Protein AF-A0A2M6Z517-F1 (afdb_monomer_lite)

pLDDT: mean 82.51, std 12.36, range [36.41, 94.81]

Radius of gyration: 28.22 Å; chains: 1; bounding box: 71×23×89 Å

Structure (mmCIF, N/CA/C/O backbone):
data_AF-A0A2M6Z517-F1
#
_entry.id   AF-A0A2M6Z517-F1
#
loop_
_atom_site.group_PDB
_atom_site.id
_atom_site.type_symbol
_atom_site.label_atom_id
_atom_site.label_alt_id
_atom_site.label_comp_id
_atom_site.label_asym_id
_atom_site.label_entity_id
_atom_site.label_seq_id
_atom_site.pdbx_PDB_ins_code
_atom_site.Cartn_x
_atom_site.Cartn_y
_atom_site.Cartn_z
_atom_site.occupancy
_atom_site.B_iso_or_equiv
_atom_site.auth_seq_id
_atom_site.auth_comp_id
_atom_site.auth_asym_id
_atom_site.auth_atom_id
_atom_site.pdbx_PDB_model_num
ATOM 1 N N . MET A 1 1 ? -17.746 15.997 19.839 1.00 36.41 1 MET A N 1
ATOM 2 C CA . MET A 1 1 ? -18.415 14.764 19.380 1.00 36.41 1 MET A CA 1
ATOM 3 C C . MET A 1 1 ? -17.336 13.865 18.811 1.00 36.41 1 MET A C 1
ATOM 5 O O . MET A 1 1 ? -16.618 14.305 17.928 1.00 36.41 1 MET A O 1
ATOM 9 N N . SER A 1 2 ? -17.124 12.704 19.429 1.00 43.91 2 SER A N 1
ATOM 10 C CA . SER A 1 2 ? -16.065 11.757 19.067 1.00 43.91 2 SER A CA 1
ATOM 11 C C . SER A 1 2 ? -16.366 11.157 17.691 1.00 43.91 2 SER A C 1
ATOM 13 O O . SER A 1 2 ? -17.413 10.528 17.545 1.00 43.91 2 SER A O 1
ATOM 15 N N . SER A 1 3 ? -15.493 11.357 16.696 1.00 57.09 3 SER A N 1
ATOM 16 C CA . SER A 1 3 ? -15.508 10.511 15.497 1.00 57.09 3 SER A CA 1
ATOM 17 C C . SER A 1 3 ? -15.263 9.071 15.953 1.00 57.09 3 SER A C 1
ATOM 19 O O . SER A 1 3 ? -14.356 8.800 16.749 1.00 57.09 3 SER A O 1
ATOM 21 N N . SER A 1 4 ? -16.157 8.165 15.563 1.00 84.75 4 SER A N 1
ATOM 22 C CA . SER A 1 4 ? -16.157 6.793 16.079 1.00 84.75 4 SER A CA 1
ATOM 23 C C . SER A 1 4 ? -14.976 5.992 15.515 1.00 84.75 4 SER A C 1
ATOM 25 O O . SER A 1 4 ? -14.512 6.275 14.413 1.00 84.75 4 SER A O 1
ATOM 27 N N . LEU A 1 5 ? -14.514 4.954 16.229 1.00 87.62 5 LEU A N 1
ATOM 28 C CA . LEU A 1 5 ? -13.460 4.040 15.749 1.00 87.62 5 LEU A CA 1
ATOM 29 C C . LEU A 1 5 ? -13.763 3.484 14.342 1.00 87.62 5 LEU A C 1
ATOM 31 O O . LEU A 1 5 ? -12.846 3.315 13.541 1.00 87.62 5 LEU A O 1
ATOM 35 N N . LYS A 1 6 ? -15.047 3.258 14.029 1.00 90.31 6 LYS A N 1
ATOM 36 C CA . LYS A 1 6 ? -15.515 2.833 12.701 1.00 90.31 6 LYS A CA 1
ATOM 37 C C . LYS A 1 6 ? -15.094 3.814 11.615 1.00 90.31 6 LYS A C 1
ATOM 39 O O . LYS A 1 6 ? -14.549 3.409 10.601 1.00 90.31 6 LYS A O 1
ATOM 44 N N . GLU A 1 7 ? -15.287 5.108 11.855 1.00 91.56 7 GLU A N 1
ATOM 45 C CA . GLU A 1 7 ? -14.962 6.155 10.887 1.00 91.56 7 GLU A CA 1
ATOM 46 C C . GLU A 1 7 ? -13.455 6.215 10.617 1.00 91.56 7 GLU A C 1
ATOM 48 O O . GLU A 1 7 ? -13.036 6.285 9.461 1.00 91.56 7 GLU A O 1
ATOM 53 N N . SER A 1 8 ? -12.628 6.112 11.661 1.00 91.94 8 SER A N 1
ATOM 54 C CA . SER A 1 8 ? -11.169 6.069 11.511 1.00 91.94 8 SER A CA 1
ATOM 55 C C . SER A 1 8 ? -10.712 4.823 10.738 1.00 91.94 8 SER A C 1
ATOM 57 O O . SER A 1 8 ? -9.862 4.933 9.853 1.00 91.94 8 SER A O 1
ATOM 59 N N . LEU A 1 9 ? -11.313 3.654 10.997 1.00 92.00 9 LEU A N 1
ATOM 60 C CA . LEU A 1 9 ? -11.037 2.419 10.252 1.00 92.00 9 LEU A CA 1
ATOM 61 C C . LEU A 1 9 ? -11.480 2.513 8.786 1.00 92.00 9 LEU A C 1
ATOM 63 O O . LEU A 1 9 ? -10.707 2.158 7.898 1.00 92.00 9 LEU A O 1
ATOM 67 N N . SER A 1 10 ? -12.663 3.060 8.502 1.00 92.94 10 SER A N 1
ATOM 68 C CA . SER A 1 10 ? -13.135 3.274 7.128 1.00 92.94 10 SER A CA 1
ATOM 69 C C . SER A 1 10 ? -12.252 4.264 6.365 1.00 92.94 10 SER A C 1
ATOM 71 O O . SER A 1 10 ? -11.941 4.044 5.195 1.00 92.94 10 SER A O 1
ATOM 73 N N . ARG A 1 11 ? -11.790 5.341 7.015 1.00 93.50 11 ARG A N 1
ATOM 74 C CA . ARG A 1 11 ? -10.846 6.297 6.409 1.00 93.50 11 ARG A CA 1
ATOM 75 C C . ARG A 1 11 ? -9.493 5.648 6.125 1.00 93.50 11 ARG A C 1
ATOM 77 O O . ARG A 1 11 ? -8.910 5.914 5.071 1.00 93.50 11 ARG A O 1
ATOM 84 N N . LEU A 1 12 ? -9.015 4.779 7.019 1.00 93.31 12 LEU A N 1
ATOM 85 C CA . LEU A 1 12 ? -7.813 3.977 6.796 1.00 93.31 12 LEU A CA 1
ATOM 86 C C . LEU A 1 12 ? -8.000 3.049 5.587 1.00 93.31 12 LEU A C 1
ATOM 88 O O . LEU A 1 12 ? -7.195 3.103 4.659 1.00 93.31 12 LEU A O 1
ATOM 92 N N . ALA A 1 13 ? -9.090 2.280 5.541 1.00 93.69 13 ALA A N 1
ATOM 93 C CA . ALA A 1 13 ? -9.413 1.401 4.417 1.00 93.69 13 ALA A CA 1
ATOM 94 C C . ALA A 1 13 ? -9.457 2.170 3.085 1.00 93.69 13 ALA A C 1
ATOM 96 O O . ALA A 1 13 ? -8.799 1.783 2.121 1.00 93.69 13 ALA A O 1
ATOM 97 N N . ALA A 1 14 ? -10.146 3.314 3.047 1.00 93.88 14 ALA A N 1
ATOM 98 C CA . ALA A 1 14 ? -10.229 4.168 1.864 1.00 93.88 14 ALA A CA 1
ATOM 99 C C . ALA A 1 14 ? -8.855 4.687 1.407 1.00 93.88 14 ALA A C 1
ATOM 101 O O . ALA A 1 14 ? -8.583 4.746 0.208 1.00 93.88 14 ALA A O 1
ATOM 102 N N . CYS A 1 15 ? -7.967 5.035 2.345 1.00 94.19 15 CYS A N 1
ATOM 103 C CA . CYS A 1 15 ? -6.603 5.454 2.028 1.00 94.19 15 CYS A CA 1
ATOM 104 C C . CYS A 1 15 ? -5.802 4.331 1.354 1.00 94.19 15 CYS A C 1
ATOM 106 O O . CYS A 1 15 ? -5.129 4.574 0.352 1.00 94.19 15 CYS A O 1
ATOM 108 N N . TYR A 1 16 ? -5.890 3.109 1.882 1.00 94.25 16 TYR A N 1
ATOM 109 C CA . TYR A 1 16 ? -5.214 1.944 1.311 1.00 94.25 16 TYR A CA 1
ATOM 110 C C . TYR A 1 16 ? -5.806 1.541 -0.045 1.00 94.25 16 TYR A C 1
ATOM 112 O O . TYR A 1 16 ? -5.044 1.293 -0.975 1.00 94.25 16 TYR A O 1
ATOM 120 N N . ASN A 1 17 ? -7.130 1.560 -0.203 1.00 93.31 17 ASN A N 1
ATOM 121 C CA . ASN A 1 17 ? -7.786 1.256 -1.479 1.00 93.31 17 ASN A CA 1
ATOM 122 C C . ASN A 1 17 ? -7.399 2.256 -2.576 1.00 93.31 17 ASN A C 1
ATOM 124 O O . ASN A 1 17 ? -6.999 1.856 -3.664 1.00 93.31 17 ASN A O 1
ATOM 128 N N . LEU A 1 18 ? -7.402 3.557 -2.270 1.00 92.88 18 LEU A N 1
ATOM 129 C CA . LEU A 1 18 ? -6.980 4.586 -3.225 1.00 92.88 18 LEU A CA 1
ATOM 130 C C . LEU A 1 18 ? -5.521 4.401 -3.668 1.00 92.88 18 LEU A C 1
ATOM 132 O O . LEU A 1 18 ? -5.166 4.657 -4.820 1.00 92.88 18 LEU A O 1
ATOM 136 N N . TYR A 1 19 ? -4.661 3.953 -2.757 1.00 92.06 19 TYR A N 1
ATOM 137 C CA . TYR A 1 19 ? -3.280 3.633 -3.085 1.00 92.06 19 TYR A CA 1
ATOM 138 C C . TYR A 1 19 ? -3.148 2.335 -3.894 1.00 92.06 19 TYR A C 1
ATOM 140 O O . TYR A 1 19 ? -2.351 2.281 -4.830 1.00 92.06 19 TYR A O 1
ATOM 148 N N . ALA A 1 20 ? -3.957 1.315 -3.597 1.00 91.31 20 ALA A N 1
ATOM 149 C CA . ALA A 1 20 ? -4.039 0.095 -4.394 1.00 91.31 20 ALA A CA 1
ATOM 150 C C . ALA A 1 20 ? -4.429 0.401 -5.850 1.00 91.31 20 ALA A C 1
ATOM 152 O O . ALA A 1 20 ? -3.744 -0.050 -6.768 1.00 91.31 20 ALA A O 1
ATOM 153 N N . ASP A 1 21 ? -5.444 1.239 -6.068 1.00 90.56 21 ASP A N 1
ATOM 154 C CA . ASP A 1 21 ? -5.880 1.654 -7.408 1.00 90.56 21 ASP A CA 1
ATOM 155 C C . ASP A 1 21 ? -4.768 2.390 -8.169 1.00 90.56 21 ASP A C 1
ATOM 157 O O . ASP A 1 21 ? -4.510 2.129 -9.349 1.00 90.56 21 ASP A O 1
ATOM 161 N N . ARG A 1 22 ? -4.051 3.281 -7.473 1.00 88.50 22 ARG A N 1
ATOM 162 C CA . ARG A 1 22 ? -2.883 3.986 -8.019 1.00 88.50 22 ARG A CA 1
ATOM 163 C C . ARG A 1 22 ? -1.763 3.016 -8.407 1.00 88.50 22 ARG A C 1
ATOM 165 O O . ARG A 1 22 ? -1.188 3.173 -9.481 1.00 88.50 22 ARG A O 1
ATOM 172 N N . LEU A 1 23 ? -1.478 2.006 -7.583 1.00 86.12 23 LEU A N 1
ATOM 173 C CA . LEU A 1 23 ? -0.482 0.976 -7.892 1.00 86.12 23 LEU A CA 1
ATOM 174 C C . LEU A 1 23 ? -0.876 0.132 -9.103 1.00 86.12 23 LEU A C 1
ATOM 176 O O . LEU A 1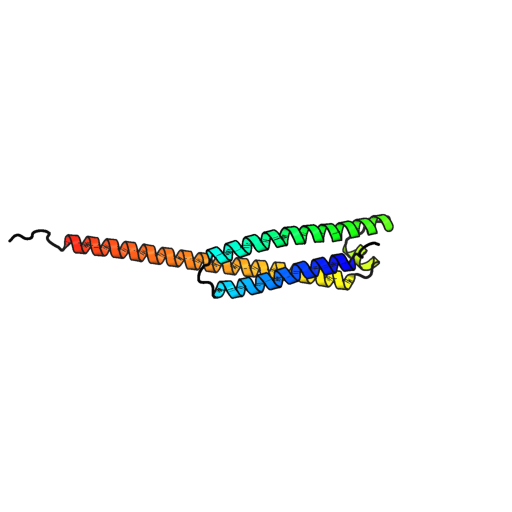 23 ? -0.028 -0.130 -9.950 1.00 86.12 23 LEU A O 1
ATOM 180 N N . VAL A 1 24 ? -2.143 -0.269 -9.217 1.00 87.81 24 VAL A N 1
ATOM 181 C CA . VAL A 1 24 ? -2.639 -1.015 -10.384 1.00 87.81 24 VAL A CA 1
ATOM 182 C C . VAL A 1 24 ? -2.467 -0.186 -11.658 1.00 87.81 24 VAL A C 1
ATOM 184 O O . VAL A 1 24 ? -1.882 -0.665 -12.628 1.00 87.81 24 VAL A O 1
ATOM 187 N N . SER A 1 25 ? -2.892 1.080 -11.629 1.00 85.38 25 SER A N 1
ATOM 188 C CA . SER A 1 25 ? -2.722 2.010 -12.753 1.00 85.38 25 SER A CA 1
ATOM 189 C C . SER A 1 25 ? -1.250 2.204 -13.128 1.00 85.38 25 SER A C 1
ATOM 191 O O . SER A 1 25 ? -0.888 2.216 -14.309 1.00 85.38 25 SER A O 1
ATOM 193 N N . TRP A 1 26 ? -0.377 2.296 -12.122 1.00 84.50 26 TRP A N 1
ATOM 194 C CA . TRP A 1 26 ? 1.062 2.396 -12.326 1.00 84.50 26 TRP A CA 1
ATOM 195 C C . TRP A 1 26 ? 1.628 1.139 -13.000 1.00 84.50 26 TRP A C 1
ATOM 197 O O . TRP A 1 26 ? 2.294 1.271 -14.025 1.00 84.50 26 TRP A O 1
ATOM 207 N N . ILE A 1 27 ? 1.309 -0.064 -12.504 1.00 82.75 27 ILE A N 1
ATOM 208 C CA . ILE A 1 27 ? 1.765 -1.340 -13.089 1.00 82.75 27 ILE A CA 1
ATOM 209 C C . ILE A 1 27 ? 1.369 -1.422 -14.571 1.00 82.75 27 ILE A C 1
ATOM 211 O O . ILE A 1 27 ? 2.210 -1.732 -15.411 1.00 82.75 27 ILE A O 1
ATOM 215 N N . SER A 1 28 ? 0.127 -1.074 -14.916 1.00 82.12 28 SER A N 1
ATOM 216 C CA . SER A 1 28 ? -0.327 -1.069 -16.314 1.00 82.12 28 SER A CA 1
ATOM 217 C C . SER A 1 28 ? 0.374 -0.006 -17.169 1.00 82.12 28 SER A C 1
ATOM 219 O O . SER A 1 28 ? 0.702 -0.243 -18.330 1.00 82.12 28 SER A O 1
ATOM 221 N N . SER A 1 29 ? 0.638 1.175 -16.605 1.00 78.69 29 SER A N 1
ATOM 222 C CA . SER A 1 29 ? 1.306 2.268 -17.325 1.00 78.69 29 SER A CA 1
ATOM 223 C C . SER A 1 29 ? 2.752 1.917 -17.666 1.00 78.69 29 SER A C 1
ATOM 225 O O . SER A 1 29 ? 3.219 2.189 -18.772 1.00 78.69 29 SER A O 1
ATOM 227 N N . VAL A 1 30 ? 3.444 1.268 -16.733 1.00 76.50 30 VAL A N 1
ATOM 228 C CA . VAL A 1 30 ? 4.838 0.834 -16.834 1.00 76.50 30 VAL A CA 1
ATOM 229 C C . VAL A 1 30 ? 5.081 -0.106 -18.019 1.00 76.50 30 VAL A C 1
ATOM 231 O O . VAL A 1 30 ? 6.088 0.035 -18.711 1.00 76.50 30 VAL A O 1
ATOM 234 N N . GLU A 1 31 ? 4.149 -1.015 -18.311 1.00 69.81 31 GLU A N 1
ATOM 235 C CA . GLU A 1 31 ? 4.245 -1.924 -19.464 1.00 69.81 31 GLU A CA 1
ATOM 236 C C . GLU A 1 31 ? 4.253 -1.184 -20.812 1.00 69.81 31 GLU A C 1
ATOM 238 O O . GLU A 1 31 ? 4.824 -1.667 -21.791 1.00 69.81 31 GLU A O 1
ATOM 243 N N . SER A 1 32 ? 3.654 0.009 -20.854 1.00 71.50 32 SER A N 1
ATOM 244 C CA . SER A 1 32 ? 3.506 0.843 -22.055 1.00 71.50 32 SER A CA 1
ATOM 245 C C . SER A 1 32 ? 4.441 2.062 -22.094 1.00 71.50 32 SER A C 1
ATOM 247 O O . SER A 1 32 ? 4.470 2.804 -23.082 1.00 71.50 32 SER A O 1
ATOM 249 N N . ALA A 1 33 ? 5.206 2.294 -21.024 1.00 69.62 33 ALA A N 1
ATOM 250 C CA . ALA A 1 33 ? 5.961 3.521 -20.832 1.00 69.62 33 ALA A CA 1
ATOM 251 C C . ALA A 1 33 ? 7.205 3.596 -21.731 1.00 69.62 33 ALA A C 1
ATOM 253 O O . ALA A 1 33 ? 8.051 2.704 -21.748 1.00 69.62 33 ALA A O 1
ATOM 254 N N . LYS A 1 34 ? 7.350 4.725 -22.438 1.00 66.94 34 LYS A N 1
ATOM 255 C CA . LYS A 1 34 ? 8.567 5.069 -23.197 1.00 66.94 34 LYS A CA 1
ATOM 256 C C . LYS A 1 34 ? 9.659 5.705 -22.330 1.00 66.94 34 LYS A C 1
ATOM 258 O O . LYS A 1 34 ? 10.821 5.670 -22.718 1.00 66.94 34 LYS A O 1
ATOM 263 N N . ASP A 1 35 ? 9.281 6.291 -21.194 1.00 73.88 35 ASP A N 1
ATOM 264 C CA . ASP A 1 35 ? 10.169 7.007 -20.273 1.00 73.88 35 ASP A CA 1
ATOM 265 C C . ASP A 1 35 ? 10.034 6.413 -18.867 1.00 73.88 35 ASP A C 1
ATOM 267 O O . ASP A 1 35 ? 9.119 6.732 -18.107 1.00 73.88 35 ASP A O 1
ATOM 271 N N . ILE A 1 36 ? 10.919 5.465 -18.573 1.00 70.88 36 ILE A N 1
ATOM 272 C CA . ILE A 1 36 ? 10.886 4.658 -17.352 1.00 70.88 36 ILE A CA 1
ATOM 273 C C . ILE A 1 36 ? 11.309 5.488 -16.137 1.00 70.88 36 ILE A C 1
ATOM 275 O O . ILE A 1 36 ? 10.738 5.313 -15.063 1.00 70.88 36 ILE A O 1
ATOM 279 N N . ASP A 1 37 ? 12.246 6.424 -16.300 1.00 72.88 37 ASP A N 1
ATOM 280 C CA . ASP A 1 37 ? 12.746 7.249 -15.195 1.00 72.88 37 ASP A CA 1
ATOM 281 C C . ASP A 1 37 ? 11.638 8.155 -14.655 1.00 72.88 37 ASP A C 1
ATOM 283 O O . ASP A 1 37 ? 11.417 8.217 -13.445 1.00 72.88 37 ASP A O 1
ATOM 287 N N . LYS A 1 38 ? 10.850 8.761 -15.552 1.00 74.31 38 LYS A N 1
ATOM 288 C CA . LYS A 1 38 ? 9.678 9.556 -15.168 1.00 74.31 38 LYS A CA 1
ATOM 289 C C . LYS A 1 38 ? 8.659 8.739 -14.368 1.00 74.31 38 LYS A C 1
ATOM 291 O O . LYS A 1 38 ? 8.107 9.223 -13.383 1.00 74.31 38 LYS A O 1
ATOM 296 N N . VAL A 1 39 ? 8.431 7.491 -14.769 1.00 72.69 39 VAL A N 1
ATOM 297 C CA . VAL A 1 39 ? 7.479 6.584 -14.114 1.00 72.69 39 VAL A CA 1
ATOM 298 C C . VAL A 1 39 ? 7.976 6.120 -12.739 1.00 72.69 39 VAL A C 1
ATOM 300 O O . VAL A 1 39 ? 7.169 5.960 -11.821 1.00 72.69 39 VAL A O 1
ATOM 303 N N . ILE A 1 40 ? 9.291 5.949 -12.566 1.00 74.44 40 ILE A N 1
ATOM 304 C CA . ILE A 1 40 ? 9.913 5.640 -11.270 1.00 74.44 40 ILE A CA 1
ATOM 305 C C . ILE A 1 40 ? 9.811 6.840 -10.319 1.00 74.44 40 ILE A C 1
ATOM 307 O O . ILE A 1 40 ? 9.423 6.664 -9.164 1.00 74.44 40 ILE A O 1
ATOM 311 N N . SER A 1 41 ? 10.113 8.054 -10.789 1.00 78.38 41 SER A N 1
ATOM 312 C CA . SER A 1 41 ? 10.010 9.269 -9.970 1.00 78.38 41 SER A CA 1
ATOM 313 C C . SER A 1 41 ? 8.583 9.507 -9.475 1.00 78.38 41 SER A C 1
ATOM 315 O O . SER A 1 41 ? 8.384 9.712 -8.279 1.00 78.38 41 SER A O 1
ATOM 317 N N . SER A 1 42 ? 7.580 9.379 -10.353 1.00 77.25 42 SER A N 1
ATOM 318 C CA . SER A 1 42 ? 6.172 9.522 -9.959 1.00 77.25 42 SER A CA 1
ATOM 319 C C . SER A 1 42 ? 5.720 8.469 -8.942 1.00 77.25 42 SER A C 1
ATOM 321 O O . SER A 1 42 ? 4.893 8.776 -8.087 1.00 77.25 42 SER A O 1
ATOM 323 N N . LEU A 1 43 ? 6.265 7.246 -8.987 1.00 78.50 43 LEU A N 1
ATOM 324 C CA . LEU A 1 43 ? 5.972 6.232 -7.967 1.00 78.50 43 LEU A CA 1
ATOM 325 C C . LEU A 1 43 ? 6.548 6.618 -6.606 1.00 78.50 43 LEU A C 1
ATOM 327 O O . LEU A 1 43 ? 5.863 6.481 -5.599 1.00 78.50 43 LEU A O 1
ATOM 331 N N . SER A 1 44 ? 7.789 7.109 -6.574 1.00 80.19 44 SER A N 1
ATOM 332 C CA . SER A 1 44 ? 8.459 7.490 -5.327 1.00 80.19 44 SER A CA 1
ATOM 333 C C . SER A 1 44 ? 7.726 8.625 -4.605 1.00 80.19 44 SER A C 1
ATOM 335 O O . SER A 1 44 ? 7.594 8.601 -3.381 1.00 80.19 44 SER A O 1
ATOM 337 N N . GLU A 1 45 ? 7.236 9.618 -5.349 1.00 81.88 45 GLU A N 1
ATOM 338 C CA . GLU A 1 45 ? 6.435 10.718 -4.797 1.00 81.88 45 GLU A CA 1
ATOM 339 C C . GLU A 1 45 ? 5.111 10.201 -4.219 1.00 81.88 45 GLU A C 1
ATOM 341 O O . GLU A 1 45 ? 4.751 10.513 -3.083 1.00 81.88 45 GLU A O 1
ATOM 346 N N . LEU A 1 46 ? 4.432 9.337 -4.976 1.00 81.38 46 LEU A N 1
ATOM 347 C CA . LEU A 1 46 ? 3.157 8.730 -4.605 1.00 81.38 46 LEU A CA 1
ATOM 348 C C . LEU A 1 46 ? 3.282 7.793 -3.390 1.00 81.38 46 LEU A C 1
ATOM 350 O O . LEU A 1 46 ? 2.385 7.753 -2.548 1.00 81.38 46 LEU A O 1
ATOM 354 N N . GLU A 1 47 ? 4.402 7.078 -3.264 1.00 85.31 47 GLU A N 1
ATOM 355 C CA . GLU A 1 47 ? 4.739 6.281 -2.083 1.00 85.31 47 GLU A CA 1
ATOM 356 C C . GLU A 1 47 ? 4.943 7.143 -0.843 1.00 85.31 47 GLU A C 1
ATOM 358 O O . GLU A 1 47 ? 4.446 6.794 0.228 1.00 85.31 47 GLU A O 1
ATOM 363 N N . THR A 1 48 ? 5.643 8.266 -0.982 1.00 85.56 48 THR A N 1
ATOM 364 C CA . THR A 1 48 ? 5.931 9.158 0.147 1.00 85.56 48 THR A CA 1
ATOM 365 C C . THR A 1 48 ? 4.637 9.783 0.676 1.00 85.56 48 THR A C 1
ATOM 367 O O . THR A 1 48 ? 4.350 9.676 1.867 1.00 85.56 48 THR A O 1
ATOM 370 N N . GLU A 1 49 ? 3.797 10.326 -0.218 1.00 87.12 49 GLU A N 1
ATOM 371 C CA . GLU A 1 49 ? 2.483 10.891 0.135 1.00 87.12 49 GLU A CA 1
ATOM 372 C C . GLU A 1 49 ? 1.595 9.857 0.848 1.00 87.12 49 GLU A C 1
ATOM 374 O O . GLU A 1 49 ? 0.945 10.148 1.858 1.00 87.12 49 GLU A O 1
ATOM 379 N N . PHE A 1 50 ? 1.572 8.625 0.332 1.00 90.50 50 PHE A N 1
ATOM 380 C CA . PHE A 1 50 ? 0.784 7.551 0.917 1.00 90.50 50 PHE A CA 1
ATOM 381 C C . PHE A 1 50 ? 1.284 7.139 2.303 1.00 90.50 50 PHE A C 1
ATOM 383 O O . PHE A 1 50 ? 0.462 6.969 3.203 1.00 90.50 50 PHE A O 1
ATOM 390 N N . ILE A 1 51 ? 2.598 6.978 2.488 1.00 90.31 51 ILE A N 1
ATOM 391 C CA . ILE A 1 51 ? 3.185 6.555 3.767 1.00 90.31 51 ILE A CA 1
ATOM 392 C C . ILE A 1 51 ? 2.828 7.547 4.872 1.00 90.31 51 ILE A C 1
ATOM 394 O O . ILE A 1 51 ? 2.375 7.127 5.939 1.00 90.31 51 ILE A O 1
ATOM 398 N N . ASP A 1 52 ? 2.967 8.845 4.606 1.00 90.19 52 ASP A N 1
ATOM 399 C CA . ASP A 1 52 ? 2.654 9.883 5.587 1.00 90.19 52 ASP A CA 1
ATOM 400 C C . ASP A 1 52 ? 1.169 9.858 5.963 1.00 90.19 52 ASP A C 1
ATOM 402 O O . ASP A 1 52 ? 0.808 9.858 7.144 1.00 90.19 52 ASP A O 1
ATOM 406 N N . LYS A 1 53 ? 0.287 9.743 4.966 1.00 90.94 53 LYS A N 1
ATOM 407 C CA . LYS A 1 53 ? -1.161 9.683 5.192 1.00 90.94 53 LYS A CA 1
ATOM 408 C C . LYS A 1 53 ? -1.593 8.409 5.923 1.00 90.94 53 LYS A C 1
ATOM 410 O O . LYS A 1 53 ? -2.407 8.480 6.843 1.00 90.94 53 LYS A O 1
ATOM 415 N N . ALA A 1 54 ? -1.042 7.257 5.547 1.00 90.81 54 ALA A N 1
ATOM 416 C CA . ALA A 1 54 ? -1.314 5.977 6.192 1.00 90.81 54 ALA A CA 1
ATOM 417 C C . ALA A 1 54 ? -0.831 5.972 7.648 1.00 90.81 54 ALA A C 1
ATOM 419 O O . ALA A 1 54 ? -1.527 5.448 8.518 1.00 90.81 54 ALA A O 1
ATOM 420 N N . LYS A 1 55 ? 0.320 6.597 7.926 1.00 92.75 55 LYS A N 1
ATOM 421 C CA . LYS A 1 55 ? 0.845 6.763 9.282 1.00 92.75 55 LYS A CA 1
ATOM 422 C C . LYS A 1 55 ? -0.083 7.620 10.140 1.00 92.75 55 LYS A C 1
ATOM 424 O O . LYS A 1 55 ? -0.481 7.166 11.208 1.00 92.75 55 LYS A O 1
ATOM 429 N N . MET A 1 56 ? -0.488 8.797 9.655 1.00 93.94 56 MET A N 1
ATOM 430 C CA . MET A 1 56 ? -1.419 9.666 10.389 1.00 93.94 56 MET A CA 1
ATOM 431 C C . MET A 1 56 ? -2.743 8.959 10.711 1.00 93.94 56 MET A C 1
ATOM 433 O O . MET A 1 56 ? -3.234 9.041 11.832 1.00 93.94 56 MET A O 1
ATOM 437 N N . LEU A 1 57 ? -3.318 8.233 9.747 1.00 92.50 57 LEU A N 1
ATOM 438 C CA . LEU A 1 57 ? -4.569 7.496 9.963 1.00 92.50 57 LEU A CA 1
ATOM 439 C C . LEU A 1 57 ? -4.386 6.296 10.907 1.00 92.50 57 LEU A C 1
ATOM 441 O O . LEU A 1 57 ? -5.283 5.989 11.689 1.00 92.50 57 LEU A O 1
ATOM 445 N N . GLY A 1 58 ? -3.227 5.634 10.875 1.00 91.44 58 GLY A N 1
ATOM 446 C CA . GLY A 1 58 ? -2.88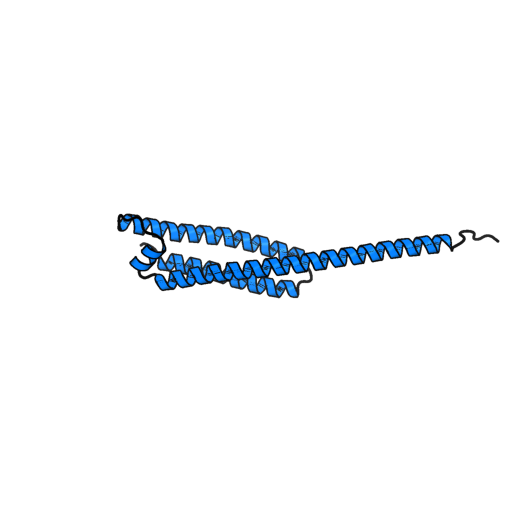3 4.586 11.838 1.00 91.44 58 GLY A CA 1
ATOM 447 C C . GLY A 1 58 ? -2.765 5.124 13.267 1.00 91.44 58 GLY A C 1
ATOM 448 O O . GLY A 1 58 ? -3.283 4.512 14.200 1.00 91.44 58 GLY A O 1
ATOM 449 N N . GLU A 1 59 ? -2.150 6.296 13.434 1.00 93.50 59 GLU A N 1
ATOM 450 C CA . GLU A 1 59 ? -2.080 7.006 14.717 1.00 93.50 59 GLU A CA 1
ATOM 451 C C . GLU A 1 59 ? -3.474 7.438 15.207 1.00 93.50 59 GLU A C 1
ATOM 453 O O . GLU A 1 59 ? -3.752 7.353 16.402 1.00 93.50 59 GLU A O 1
ATOM 458 N N . GLU A 1 60 ? -4.382 7.822 14.301 1.00 92.62 60 GLU A N 1
ATOM 459 C CA . GLU A 1 60 ? -5.783 8.132 14.626 1.00 92.62 60 GLU A CA 1
ATOM 460 C C . GLU A 1 60 ? -6.523 6.904 15.190 1.00 92.62 60 GLU A C 1
ATOM 462 O O . GLU A 1 60 ? -7.156 6.985 16.246 1.00 92.62 60 GLU A O 1
ATOM 467 N N . VAL A 1 61 ? -6.403 5.745 14.532 1.00 91.94 61 VAL A N 1
ATOM 468 C CA . VAL A 1 61 ? -6.991 4.476 15.004 1.00 91.94 61 VAL A CA 1
ATOM 469 C C . VAL A 1 61 ? -6.406 4.070 16.360 1.00 91.94 61 VAL A C 1
ATOM 471 O O . VAL A 1 61 ? -7.135 3.644 17.259 1.00 91.94 61 VAL A O 1
ATOM 474 N N . GLU A 1 62 ? -5.098 4.243 16.543 1.00 91.81 62 GLU A N 1
ATOM 475 C CA . GLU A 1 62 ? -4.421 3.935 17.801 1.00 91.81 62 GLU A CA 1
ATOM 476 C C . GLU A 1 62 ? -4.858 4.871 18.938 1.00 91.81 62 GLU A C 1
ATOM 478 O O . GLU A 1 62 ? -5.108 4.414 20.057 1.00 91.81 62 GLU A O 1
ATOM 483 N N . ALA A 1 63 ? -5.042 6.164 18.663 1.00 91.62 63 ALA A N 1
ATOM 484 C CA . ALA A 1 63 ? -5.589 7.108 19.632 1.00 91.62 63 ALA A CA 1
ATOM 485 C C . ALA A 1 63 ? -6.994 6.685 20.091 1.00 91.62 63 ALA A C 1
ATOM 487 O O . ALA A 1 63 ? -7.280 6.689 21.291 1.00 91.62 63 ALA A O 1
ATOM 488 N N . LYS A 1 64 ? -7.842 6.224 19.161 1.00 90.19 64 LYS A N 1
ATOM 489 C CA . LYS A 1 64 ? -9.181 5.704 19.474 1.00 90.19 64 LYS A CA 1
ATOM 490 C C . LYS A 1 64 ? -9.132 4.431 20.315 1.00 90.19 64 LYS A C 1
ATOM 492 O O . LYS A 1 64 ? -9.889 4.305 21.276 1.00 90.19 64 LYS A O 1
ATOM 497 N N . ARG A 1 65 ? -8.194 3.521 20.037 1.00 89.69 65 ARG A N 1
ATOM 498 C CA . ARG A 1 65 ? -7.945 2.351 20.894 1.00 89.69 65 ARG A CA 1
ATOM 499 C C . ARG A 1 65 ? -7.568 2.768 22.316 1.00 89.69 65 ARG A C 1
ATOM 501 O O . ARG A 1 65 ? -8.066 2.185 23.276 1.00 89.69 65 ARG A O 1
ATOM 508 N N . ILE A 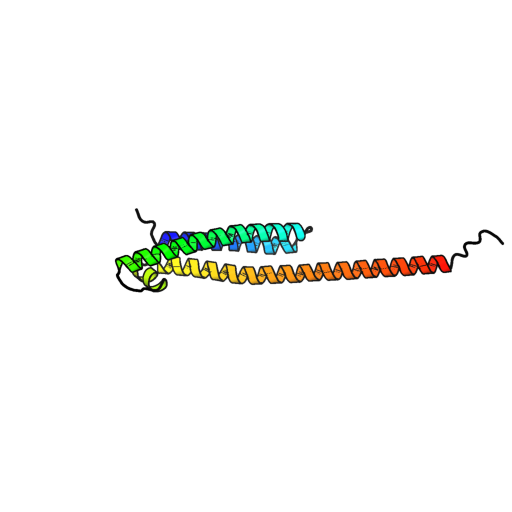1 66 ? -6.702 3.771 22.466 1.00 90.19 66 ILE A N 1
ATOM 509 C CA . ILE A 1 66 ? -6.277 4.282 23.777 1.00 90.19 66 ILE A CA 1
ATOM 510 C C . ILE A 1 66 ? -7.448 4.936 24.526 1.00 90.19 66 ILE A C 1
ATOM 512 O O . ILE A 1 66 ? -7.550 4.760 25.740 1.00 90.19 66 ILE A O 1
ATOM 516 N N . GLU A 1 67 ? -8.337 5.658 23.839 1.00 89.25 67 GLU A N 1
ATOM 517 C CA . GLU A 1 67 ? -9.570 6.201 24.433 1.00 89.25 67 GLU A CA 1
ATOM 518 C C . GLU A 1 67 ? -10.452 5.081 25.003 1.00 89.25 67 GLU A C 1
ATOM 520 O O . GLU A 1 67 ? -10.842 5.144 26.168 1.00 89.25 67 GLU A O 1
ATOM 525 N N . ILE A 1 68 ? -10.696 4.016 24.231 1.00 86.62 68 ILE A N 1
ATOM 526 C CA . ILE A 1 68 ? -11.495 2.862 24.681 1.00 86.62 68 ILE A CA 1
ATOM 527 C C . ILE A 1 68 ? -10.806 2.160 25.857 1.00 86.62 68 ILE A C 1
ATOM 529 O O . ILE A 1 68 ? -11.438 1.904 26.878 1.00 86.62 68 ILE A O 1
ATOM 533 N N . ARG A 1 69 ? -9.487 1.944 25.772 1.00 87.88 69 ARG A N 1
ATOM 534 C CA . ARG A 1 69 ? -8.674 1.370 26.856 1.00 87.88 69 ARG A CA 1
ATOM 535 C C . ARG A 1 69 ? -8.835 2.142 28.171 1.00 87.88 69 ARG A C 1
ATOM 537 O O . ARG A 1 69 ? -8.912 1.534 29.234 1.00 87.88 69 ARG A O 1
ATOM 544 N N . LYS A 1 70 ? -8.841 3.478 28.106 1.00 88.25 70 LYS A N 1
ATOM 545 C CA . LYS A 1 70 ? -9.035 4.343 29.279 1.00 88.25 70 LYS A CA 1
ATOM 546 C C . LYS A 1 70 ? -10.460 4.245 29.818 1.00 88.25 70 LYS A C 1
ATOM 548 O O . LYS A 1 70 ? -10.619 4.152 31.026 1.00 88.25 70 LYS A O 1
ATOM 553 N N . ASN A 1 71 ? -11.461 4.229 28.940 1.00 86.00 71 ASN A N 1
ATOM 554 C CA . ASN A 1 71 ? -12.869 4.146 29.333 1.00 86.00 71 ASN A CA 1
ATOM 555 C C . ASN A 1 71 ? -13.233 2.793 29.962 1.00 86.00 71 ASN A C 1
ATOM 557 O O . ASN A 1 71 ? -14.068 2.739 30.857 1.00 86.00 71 ASN A O 1
ATOM 561 N N . GLU A 1 72 ? -12.614 1.707 29.500 1.00 83.44 72 GLU A N 1
ATOM 562 C CA . GLU A 1 72 ? -12.858 0.353 30.007 1.00 83.44 72 GLU A CA 1
ATOM 563 C C . GLU A 1 72 ? -11.932 -0.040 31.174 1.00 83.44 72 GLU A C 1
ATOM 565 O O . GLU A 1 72 ? -12.083 -1.133 31.720 1.00 83.44 72 GLU A O 1
ATOM 570 N N . GLU A 1 73 ? -10.956 0.809 31.531 1.00 84.06 73 GLU A N 1
ATOM 571 C CA . GLU A 1 73 ? -9.907 0.566 32.543 1.00 84.06 73 GLU A CA 1
ATOM 572 C C . GLU A 1 73 ? -9.160 -0.774 32.381 1.00 84.06 73 GLU A C 1
ATOM 574 O O . GLU A 1 73 ? -8.597 -1.338 33.321 1.00 84.06 73 GLU A O 1
ATOM 579 N N . LYS A 1 74 ? -9.118 -1.302 31.157 1.00 83.75 74 LYS A N 1
ATOM 580 C CA . LYS A 1 74 ? -8.532 -2.605 30.832 1.00 83.75 74 LYS A CA 1
ATOM 581 C C . LYS A 1 74 ? -7.485 -2.452 29.755 1.00 83.75 74 LYS A C 1
ATOM 583 O O . LYS A 1 74 ? -7.617 -1.642 28.845 1.00 83.75 74 LYS A O 1
ATOM 588 N N . ASN A 1 75 ? -6.427 -3.254 29.829 1.00 81.81 75 ASN A N 1
ATOM 589 C CA . ASN A 1 75 ? -5.477 -3.342 28.730 1.00 81.81 75 ASN A CA 1
ATOM 590 C C . ASN A 1 75 ? -6.064 -4.224 27.622 1.00 81.81 75 ASN A C 1
ATOM 592 O O . ASN A 1 75 ? -6.065 -5.445 27.748 1.00 81.81 75 ASN A O 1
ATOM 596 N N . ILE A 1 76 ? -6.563 -3.594 26.562 1.00 85.69 76 ILE A N 1
ATOM 597 C CA . ILE A 1 76 ? -7.221 -4.264 25.438 1.00 85.69 76 ILE A CA 1
ATOM 598 C C . ILE A 1 76 ? -6.379 -4.165 24.164 1.00 85.69 76 ILE A C 1
ATOM 600 O O . ILE A 1 76 ? -5.699 -3.158 23.908 1.00 85.69 76 ILE A O 1
ATOM 604 N N . LYS A 1 77 ? -6.399 -5.220 23.345 1.00 89.81 77 LYS A N 1
ATOM 605 C CA . LYS A 1 77 ? -5.825 -5.169 21.994 1.00 89.81 77 LYS A CA 1
ATOM 606 C C . LYS A 1 77 ? -6.771 -4.405 21.066 1.00 89.81 77 LYS A C 1
ATOM 608 O O . LYS A 1 77 ? -7.931 -4.178 21.395 1.00 89.81 77 LYS A O 1
ATOM 613 N N . LEU A 1 78 ? -6.277 -4.011 19.889 1.00 86.00 78 LEU A N 1
ATOM 614 C CA . LEU A 1 78 ? -7.100 -3.309 18.896 1.00 86.00 78 LEU A CA 1
ATOM 615 C C . LEU A 1 78 ? -8.330 -4.134 18.498 1.00 86.00 78 LEU A C 1
ATOM 617 O O . LEU A 1 78 ? -9.422 -3.592 18.429 1.00 86.00 78 LEU A O 1
ATOM 621 N N . TYR A 1 79 ? -8.158 -5.441 18.302 1.00 88.06 79 TYR A N 1
ATOM 622 C CA . TYR A 1 79 ? -9.258 -6.336 17.945 1.00 88.06 79 TYR A CA 1
ATOM 623 C C . TYR A 1 79 ? -10.343 -6.408 19.032 1.00 88.06 79 TYR A C 1
ATOM 625 O O . TYR A 1 79 ? -11.528 -6.361 18.726 1.00 88.06 79 TYR A O 1
ATOM 633 N N . ASP A 1 80 ? -9.949 -6.426 20.306 1.00 88.81 80 ASP A N 1
ATOM 634 C CA . ASP A 1 80 ? -10.902 -6.428 21.421 1.00 88.81 80 ASP A CA 1
ATOM 635 C C . ASP A 1 80 ? -11.687 -5.105 21.476 1.00 88.81 80 ASP A C 1
ATOM 637 O O . ASP A 1 80 ? -12.903 -5.108 21.656 1.00 88.81 80 ASP A O 1
ATOM 641 N N . ALA A 1 81 ? -11.002 -3.978 21.245 1.00 86.88 81 ALA A N 1
ATOM 642 C CA . ALA A 1 81 ? -11.625 -2.656 21.154 1.00 86.88 81 ALA A CA 1
ATOM 643 C C . ALA A 1 81 ? -12.589 -2.545 19.962 1.00 86.88 81 ALA A C 1
ATOM 645 O O . ALA A 1 81 ? -13.595 -1.849 20.030 1.00 86.88 81 ALA A O 1
ATOM 646 N N . VAL A 1 82 ? -12.284 -3.234 18.861 1.00 89.81 82 VAL A N 1
ATOM 647 C CA . VAL A 1 82 ? -13.140 -3.320 17.674 1.00 89.81 82 VAL A CA 1
ATOM 648 C C . VAL A 1 82 ? -14.419 -4.097 17.975 1.00 89.81 82 VAL A C 1
ATOM 650 O O . VAL A 1 82 ? -15.499 -3.632 17.607 1.00 89.81 82 VAL A O 1
ATOM 653 N N . ILE A 1 83 ? -14.312 -5.236 18.668 1.00 89.69 83 ILE A N 1
ATOM 654 C CA . ILE A 1 83 ? -15.473 -6.030 19.093 1.00 89.69 83 ILE A CA 1
ATOM 655 C C . ILE A 1 83 ? -16.356 -5.206 20.036 1.00 89.69 83 ILE A C 1
ATOM 657 O O . ILE A 1 83 ? -17.571 -5.157 19.847 1.00 89.69 83 ILE A O 1
ATOM 661 N N . SER A 1 84 ? -15.767 -4.510 21.019 1.00 86.56 84 SER A N 1
ATOM 662 C CA . SER A 1 84 ? -16.548 -3.783 22.032 1.00 86.56 84 SER A CA 1
ATOM 663 C C . SER A 1 84 ? -17.398 -2.647 21.453 1.00 86.56 84 SER A C 1
ATOM 665 O O . SER A 1 84 ? -18.459 -2.336 21.994 1.00 86.56 84 SER A O 1
ATOM 667 N N . VAL A 1 85 ? -16.991 -2.081 20.313 1.00 87.69 85 VAL A N 1
ATOM 668 C CA . VAL A 1 85 ? -17.733 -1.023 19.604 1.00 87.69 85 VAL A CA 1
ATOM 669 C C . VAL A 1 85 ? -18.446 -1.510 18.334 1.00 87.69 85 VAL A C 1
ATOM 671 O O . VAL A 1 85 ? -18.987 -0.695 17.580 1.00 87.69 85 VAL A O 1
ATOM 674 N N . GLY A 1 86 ? -18.443 -2.821 18.071 1.00 89.50 86 GLY A N 1
ATOM 675 C CA . GLY A 1 86 ? -19.092 -3.431 16.909 1.00 89.50 86 GLY A CA 1
ATOM 676 C C . GLY A 1 86 ? -18.539 -2.952 15.562 1.00 89.50 86 GLY A C 1
ATOM 677 O O . GLY A 1 86 ? -19.312 -2.751 14.625 1.00 89.50 86 GLY A O 1
ATOM 678 N N . ALA A 1 87 ? -17.228 -2.712 15.469 1.00 91.25 87 ALA A N 1
ATOM 679 C CA . ALA A 1 87 ? -16.535 -2.222 14.268 1.00 91.25 87 ALA A CA 1
ATOM 680 C C . ALA A 1 87 ? -15.842 -3.336 13.452 1.00 91.25 87 ALA A C 1
ATOM 682 O O . ALA A 1 87 ? -14.866 -3.090 12.739 1.00 91.25 87 ALA A O 1
ATOM 683 N N . GLU A 1 88 ? -16.273 -4.589 13.624 1.00 92.94 88 GLU A N 1
ATOM 684 C CA . GLU A 1 88 ? -15.611 -5.771 13.054 1.00 92.94 88 GLU A CA 1
ATOM 685 C C . GLU A 1 88 ? -15.554 -5.729 11.526 1.00 92.94 88 GLU A C 1
ATOM 687 O O . GLU A 1 88 ? -14.534 -6.081 10.931 1.00 92.94 88 GLU A O 1
ATOM 692 N N . GLN A 1 89 ? -16.626 -5.258 10.886 1.00 92.94 89 GLN A N 1
ATOM 693 C CA . GLN A 1 89 ? -16.679 -5.117 9.436 1.00 92.94 89 GLN A CA 1
ATOM 694 C C . GLN A 1 89 ? -15.621 -4.121 8.947 1.00 92.94 89 GLN A C 1
ATOM 696 O O . GLN A 1 89 ? -14.821 -4.452 8.075 1.00 92.94 89 GLN A O 1
ATOM 701 N N . GLU A 1 90 ? -15.57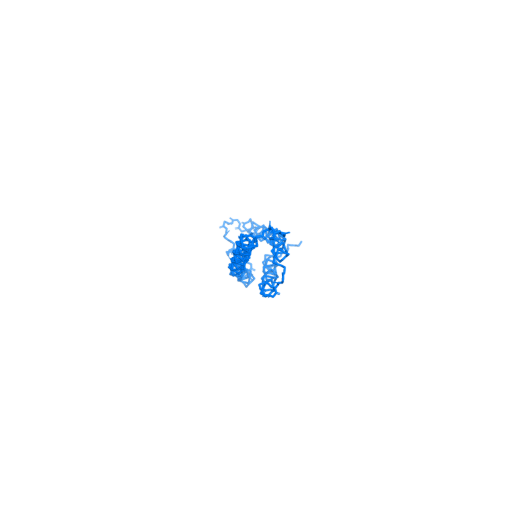0 -2.934 9.546 1.00 93.50 90 GLU A N 1
ATOM 702 C CA . GLU A 1 90 ? -14.649 -1.864 9.167 1.00 93.50 90 GLU A CA 1
ATOM 703 C C . GLU A 1 90 ? -13.187 -2.268 9.420 1.00 93.50 90 GLU A C 1
ATOM 705 O O . GLU A 1 90 ? -12.292 -1.940 8.638 1.00 93.50 90 GLU A O 1
ATOM 710 N N . PHE A 1 91 ? -12.932 -3.036 10.483 1.00 93.06 91 PHE A N 1
ATOM 711 C CA . PHE A 1 91 ? -11.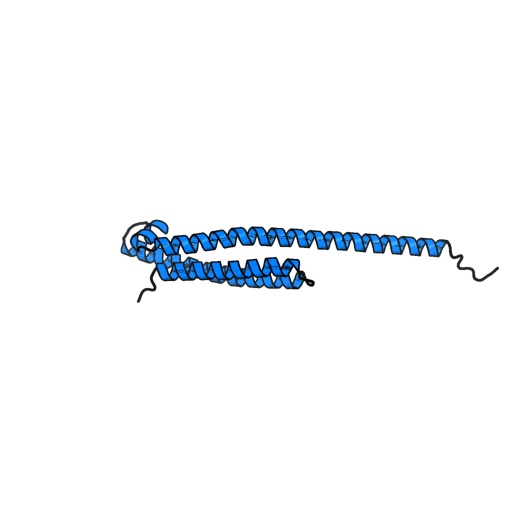615 -3.607 10.759 1.00 93.06 91 PHE A CA 1
ATOM 712 C C . PHE A 1 91 ? -11.193 -4.637 9.705 1.00 93.06 91 PHE A C 1
ATOM 714 O O . PHE A 1 91 ? -10.042 -4.624 9.255 1.00 93.06 91 PHE A O 1
ATOM 721 N N . ASN A 1 92 ? -12.110 -5.515 9.294 1.00 93.88 92 ASN A N 1
ATOM 722 C CA . ASN A 1 92 ? -11.849 -6.504 8.252 1.00 93.88 92 ASN A CA 1
ATOM 723 C C . ASN A 1 92 ? -11.609 -5.835 6.892 1.00 93.88 92 ASN A C 1
ATOM 725 O O . ASN A 1 92 ? -10.678 -6.215 6.183 1.00 93.88 92 ASN A O 1
ATOM 729 N N . GLU A 1 93 ? -12.383 -4.801 6.556 1.00 93.81 93 GLU A N 1
ATOM 730 C CA . GLU A 1 93 ? -12.191 -3.997 5.345 1.00 93.81 93 GLU A CA 1
ATOM 731 C C . GLU A 1 93 ? -10.820 -3.306 5.341 1.00 93.81 93 GLU A C 1
ATOM 733 O O . GLU A 1 93 ? -10.068 -3.430 4.372 1.00 93.81 93 GLU A O 1
ATOM 738 N N . ALA A 1 94 ? -10.443 -2.646 6.442 1.00 91.94 94 ALA A N 1
ATOM 739 C CA . ALA A 1 94 ? -9.135 -2.005 6.570 1.00 91.94 94 ALA A CA 1
ATOM 740 C C . ALA A 1 94 ? -7.986 -3.022 6.481 1.00 91.94 94 ALA A C 1
ATOM 742 O O . ALA A 1 94 ? -7.008 -2.796 5.768 1.00 91.94 94 ALA A O 1
ATOM 743 N N . SER A 1 95 ? -8.117 -4.171 7.148 1.00 92.69 95 SER A N 1
ATOM 744 C CA . SER A 1 95 ? -7.116 -5.244 7.116 1.00 92.69 95 SER A CA 1
ATOM 745 C C . SER A 1 95 ? -6.952 -5.831 5.712 1.00 92.69 95 SER A C 1
ATOM 747 O O . SER A 1 95 ? -5.827 -6.028 5.247 1.00 92.69 95 SER A O 1
ATOM 749 N N . SER A 1 96 ? -8.064 -6.042 5.004 1.00 94.81 96 SER A N 1
ATOM 750 C CA . SER A 1 96 ? -8.068 -6.492 3.612 1.00 94.81 96 SER A CA 1
ATOM 751 C C . SER A 1 96 ? -7.374 -5.484 2.692 1.00 94.81 96 SER A C 1
ATOM 753 O O . SER A 1 96 ? -6.512 -5.870 1.901 1.00 94.81 96 SER A O 1
ATOM 755 N N . ALA A 1 97 ? -7.679 -4.190 2.832 1.00 92.12 97 ALA A N 1
ATOM 756 C CA . ALA A 1 97 ? -7.055 -3.128 2.043 1.00 92.12 97 ALA A CA 1
ATOM 757 C C . ALA A 1 97 ? -5.529 -3.071 2.261 1.00 92.12 97 ALA A C 1
ATOM 759 O O . ALA A 1 97 ? -4.752 -2.966 1.308 1.00 92.12 97 ALA A O 1
ATOM 760 N N . VAL A 1 98 ? -5.076 -3.227 3.511 1.00 91.88 98 VAL A N 1
ATOM 761 C CA . VAL A 1 98 ? -3.645 -3.315 3.853 1.00 91.88 98 VAL A CA 1
ATOM 762 C C . VAL A 1 98 ? -2.982 -4.513 3.174 1.00 91.88 98 VAL A C 1
ATOM 764 O O . VAL A 1 98 ? -1.905 -4.378 2.588 1.00 91.88 98 VAL A O 1
ATOM 767 N N . HIS A 1 99 ? -3.616 -5.687 3.226 1.00 92.44 99 HIS A N 1
ATOM 768 C CA . HIS A 1 99 ? -3.086 -6.900 2.599 1.00 92.44 99 HIS A CA 1
ATOM 769 C C . HIS A 1 99 ? -3.012 -6.777 1.075 1.00 92.44 99 HIS A C 1
ATOM 771 O O . HIS A 1 99 ? -2.006 -7.162 0.474 1.00 92.44 99 HIS A O 1
ATOM 777 N N . GLN A 1 100 ? -4.030 -6.184 0.450 1.00 92.56 100 GLN A N 1
ATOM 778 C CA . GLN A 1 100 ? -4.049 -5.935 -0.988 1.00 92.56 100 GLN A CA 1
ATOM 779 C C . GLN A 1 100 ? -2.903 -5.011 -1.413 1.00 92.56 100 GLN A C 1
ATOM 781 O O . GLN A 1 100 ? -2.174 -5.327 -2.353 1.00 92.56 100 GLN A O 1
ATOM 786 N N . VAL A 1 101 ? -2.686 -3.909 -0.691 1.00 91.69 101 VAL A N 1
ATOM 787 C CA . VAL A 1 101 ? -1.560 -3.002 -0.952 1.00 91.69 101 VAL A CA 1
ATOM 788 C C . VAL A 1 101 ? -0.219 -3.714 -0.794 1.00 91.69 101 VAL A C 1
ATOM 790 O O . VAL A 1 101 ? 0.661 -3.537 -1.636 1.00 91.69 101 VAL A O 1
ATOM 793 N N . ALA A 1 102 ? -0.045 -4.538 0.242 1.00 90.06 102 ALA A N 1
ATOM 794 C CA . ALA A 1 102 ? 1.192 -5.292 0.437 1.00 90.06 102 ALA A CA 1
ATOM 795 C C . ALA A 1 102 ? 1.480 -6.227 -0.752 1.00 90.06 102 ALA A C 1
ATOM 797 O O . ALA A 1 102 ? 2.598 -6.238 -1.273 1.00 90.06 102 ALA A O 1
ATOM 798 N N . ALA A 1 103 ? 0.465 -6.951 -1.233 1.00 90.25 103 ALA A N 1
ATOM 799 C CA . ALA A 1 103 ? 0.588 -7.817 -2.403 1.00 90.25 103 ALA A CA 1
ATOM 800 C C . ALA A 1 103 ? 0.913 -7.025 -3.684 1.00 90.25 103 ALA A C 1
ATOM 802 O O . ALA A 1 103 ? 1.823 -7.393 -4.432 1.00 90.25 103 ALA A O 1
ATOM 803 N N . LEU A 1 104 ? 0.220 -5.905 -3.912 1.00 89.31 104 LEU A N 1
ATOM 804 C CA . LEU A 1 104 ? 0.444 -5.044 -5.076 1.00 89.31 104 LEU A CA 1
ATOM 805 C C . LEU A 1 104 ? 1.834 -4.405 -5.069 1.00 89.31 104 LEU A C 1
ATOM 807 O O . LEU A 1 104 ? 2.473 -4.361 -6.116 1.00 89.31 104 LEU A O 1
ATOM 811 N N . ARG A 1 105 ? 2.350 -3.976 -3.909 1.00 85.88 105 ARG A N 1
ATOM 812 C CA . ARG A 1 105 ? 3.719 -3.439 -3.798 1.00 85.88 105 ARG A CA 1
ATOM 813 C C . ARG A 1 105 ? 4.766 -4.477 -4.177 1.00 85.88 105 ARG A C 1
ATOM 815 O O . ARG A 1 105 ? 5.690 -4.161 -4.920 1.00 85.88 105 ARG A O 1
ATOM 822 N N . VAL A 1 106 ? 4.608 -5.723 -3.728 1.00 88.00 106 VAL A N 1
ATOM 823 C CA . VAL A 1 106 ? 5.511 -6.815 -4.130 1.00 88.00 106 VAL A CA 1
ATOM 824 C C . VAL A 1 106 ? 5.467 -7.027 -5.645 1.00 88.00 106 VAL A C 1
ATOM 826 O O . VAL A 1 106 ? 6.514 -7.197 -6.270 1.00 88.00 106 VAL A O 1
ATOM 829 N N . SER A 1 107 ? 4.277 -6.984 -6.250 1.00 87.31 107 SER A N 1
ATOM 830 C CA . SER A 1 107 ? 4.132 -7.084 -7.706 1.00 87.31 107 SER A CA 1
ATOM 831 C C . SER A 1 107 ? 4.802 -5.915 -8.433 1.00 87.31 107 SER A C 1
ATOM 833 O O . SER A 1 107 ? 5.557 -6.133 -9.378 1.00 87.31 107 SER A O 1
ATOM 835 N N . ALA A 1 108 ? 4.583 -4.685 -7.964 1.00 83.06 108 ALA A N 1
ATOM 836 C CA . ALA A 1 108 ? 5.167 -3.480 -8.542 1.00 83.06 108 ALA A CA 1
ATOM 837 C C . ALA A 1 108 ? 6.704 -3.514 -8.508 1.00 83.06 108 ALA A C 1
ATOM 839 O O . ALA A 1 108 ? 7.345 -3.273 -9.530 1.00 83.06 108 ALA A O 1
ATOM 840 N N . LEU A 1 109 ? 7.299 -3.901 -7.374 1.00 83.06 109 LEU A N 1
ATOM 841 C CA . LEU A 1 109 ? 8.754 -4.036 -7.231 1.00 83.06 109 LEU A CA 1
ATOM 842 C C . LEU A 1 109 ? 9.342 -5.053 -8.218 1.00 83.06 109 LEU A C 1
ATOM 844 O O . LEU A 1 109 ? 10.364 -4.781 -8.848 1.00 83.06 109 LEU A O 1
ATOM 848 N N . ARG A 1 110 ? 8.673 -6.195 -8.413 1.00 86.69 110 ARG A N 1
ATOM 849 C CA . ARG A 1 110 ? 9.103 -7.208 -9.390 1.00 86.69 110 ARG A CA 1
ATOM 850 C C . ARG A 1 110 ? 9.070 -6.679 -10.823 1.00 86.69 110 ARG A C 1
ATOM 852 O O . ARG A 1 110 ? 9.985 -6.965 -11.594 1.00 86.69 110 ARG A O 1
ATOM 859 N N . GLU A 1 111 ? 8.052 -5.905 -11.193 1.00 82.88 111 GLU A N 1
ATOM 860 C CA . GLU A 1 111 ? 7.995 -5.282 -12.522 1.00 82.88 111 GLU A CA 1
ATOM 861 C C . GLU A 1 111 ? 9.088 -4.220 -12.709 1.00 82.88 111 GLU A C 1
ATOM 863 O O . GLU A 1 111 ? 9.747 -4.193 -13.753 1.00 82.88 111 GLU A O 1
ATOM 868 N N . MET A 1 112 ? 9.381 -3.415 -11.680 1.00 79.88 112 MET A N 1
ATOM 869 C CA . MET A 1 112 ? 10.518 -2.485 -11.721 1.00 79.88 112 MET A CA 1
ATOM 870 C C . MET A 1 112 ? 11.843 -3.213 -11.965 1.00 79.88 112 MET A C 1
ATOM 872 O O . MET A 1 112 ? 12.653 -2.766 -12.779 1.00 79.88 112 MET A O 1
ATOM 876 N N . GLU A 1 113 ? 12.085 -4.324 -11.268 1.00 83.31 113 GLU A N 1
ATOM 877 C CA . GLU A 1 113 ? 13.307 -5.119 -11.428 1.00 83.31 113 GLU A CA 1
ATOM 878 C C . GLU A 1 113 ? 13.441 -5.686 -12.843 1.00 83.31 113 GLU A C 1
ATOM 880 O O . GLU A 1 113 ? 14.503 -5.555 -13.460 1.00 83.31 113 GLU A O 1
ATOM 885 N N . LYS A 1 114 ? 12.357 -6.238 -13.404 1.00 85.00 114 LYS A N 1
ATOM 886 C CA . LYS A 1 114 ? 12.337 -6.722 -14.795 1.00 85.00 114 LYS A CA 1
ATOM 887 C C . LYS A 1 114 ? 12.722 -5.625 -15.780 1.00 85.00 114 LYS A C 1
ATOM 889 O O . LYS A 1 114 ? 13.452 -5.873 -16.741 1.00 85.00 114 LYS A O 1
ATOM 894 N N . ILE A 1 115 ? 12.233 -4.411 -15.560 1.00 80.25 115 ILE A N 1
ATOM 895 C CA . ILE A 1 115 ? 12.496 -3.283 -16.451 1.00 80.25 115 ILE A CA 1
ATOM 896 C C . ILE A 1 115 ? 13.929 -2.791 -16.325 1.00 80.25 115 ILE A C 1
ATOM 898 O O . ILE A 1 115 ? 14.586 -2.576 -17.345 1.00 80.25 115 ILE A O 1
ATOM 902 N N . LYS A 1 116 ? 14.445 -2.682 -15.099 1.00 79.62 116 LYS A N 1
ATOM 903 C CA . LYS A 1 116 ? 15.855 -2.354 -14.866 1.00 79.62 116 LYS A CA 1
ATOM 904 C C . LYS A 1 116 ? 16.777 -3.342 -15.578 1.00 79.62 116 LYS A C 1
ATOM 906 O O . LYS A 1 116 ? 17.730 -2.912 -16.228 1.00 79.62 116 LYS A O 1
ATOM 911 N N . GLU A 1 117 ? 16.468 -4.640 -15.542 1.00 85.69 117 GLU A N 1
ATOM 912 C CA . GLU A 1 117 ? 17.272 -5.634 -16.259 1.00 85.69 117 GLU A CA 1
ATOM 913 C C . GLU A 1 117 ? 17.143 -5.500 -17.783 1.00 85.69 117 GLU A C 1
ATOM 915 O O . GLU A 1 117 ? 18.155 -5.547 -18.482 1.00 85.69 117 GLU A O 1
ATOM 920 N N . LYS A 1 118 ? 15.941 -5.238 -18.323 1.00 82.31 118 LYS A N 1
ATOM 921 C CA . LYS A 1 118 ? 15.766 -4.952 -19.763 1.00 82.31 118 LYS A CA 1
ATOM 922 C C . LYS A 1 118 ? 16.622 -3.764 -20.216 1.00 82.31 118 LYS A C 1
ATOM 924 O O . LYS A 1 118 ? 17.328 -3.877 -21.218 1.00 82.31 118 LYS A O 1
ATOM 929 N N . ILE A 1 119 ? 16.611 -2.659 -19.465 1.00 80.00 119 ILE A N 1
ATOM 930 C CA . ILE A 1 119 ? 17.458 -1.486 -19.740 1.00 80.00 119 ILE A CA 1
ATOM 931 C C . ILE A 1 119 ? 18.936 -1.886 -19.717 1.00 80.00 119 ILE A C 1
ATOM 933 O O . ILE A 1 119 ? 19.686 -1.560 -20.639 1.00 80.00 119 ILE A O 1
ATOM 937 N N . ARG A 1 120 ? 19.365 -2.619 -18.682 1.00 82.88 120 ARG A N 1
ATOM 938 C CA . ARG A 1 120 ? 20.758 -3.055 -18.527 1.00 82.88 120 ARG A CA 1
ATOM 939 C C . ARG A 1 120 ? 21.225 -3.885 -19.724 1.00 82.88 120 ARG A C 1
ATOM 941 O O . ARG A 1 120 ? 22.318 -3.652 -20.244 1.00 82.88 120 ARG A O 1
ATOM 948 N N . LEU A 1 121 ? 20.390 -4.810 -20.193 1.00 86.00 121 LEU A N 1
ATOM 949 C CA . LEU A 1 121 ? 20.669 -5.638 -21.367 1.00 86.00 121 LEU A CA 1
ATOM 950 C C . LEU A 1 121 ? 20.767 -4.806 -22.653 1.00 86.00 121 LEU A C 1
ATOM 952 O O . LEU A 1 121 ? 21.685 -5.025 -23.444 1.00 86.00 121 LEU A O 1
ATOM 956 N N . GLU A 1 122 ? 19.887 -3.825 -22.857 1.00 83.75 122 GLU A N 1
ATOM 957 C CA . GLU A 1 122 ? 19.963 -2.929 -24.020 1.00 83.75 122 GLU A CA 1
ATOM 958 C C . GLU A 1 122 ? 21.222 -2.049 -24.005 1.00 83.75 122 GLU A C 1
ATOM 960 O O . GLU A 1 122 ? 21.883 -1.877 -25.034 1.00 83.75 122 GLU A O 1
ATOM 965 N N . ILE A 1 123 ? 21.644 -1.562 -22.834 1.00 81.25 123 ILE A N 1
ATOM 966 C CA . ILE A 1 123 ? 22.921 -0.848 -22.681 1.00 81.25 123 ILE A CA 1
ATOM 967 C C . ILE A 1 123 ? 24.100 -1.755 -23.067 1.00 81.25 123 ILE A C 1
ATOM 969 O O . ILE A 1 123 ? 25.001 -1.327 -23.797 1.00 81.25 123 ILE A O 1
ATOM 973 N N . LEU A 1 124 ? 24.098 -3.016 -22.623 1.00 88.00 124 LEU A N 1
ATOM 974 C CA . LEU A 1 124 ? 25.143 -3.988 -22.963 1.00 88.00 124 LEU A CA 1
ATOM 975 C C . LEU A 1 124 ? 25.193 -4.278 -24.470 1.00 88.00 124 LEU A C 1
ATOM 977 O O . LEU A 1 124 ? 26.285 -4.289 -25.054 1.00 88.00 124 LEU A O 1
ATOM 981 N N . LYS A 1 125 ? 24.035 -4.443 -25.123 1.00 89.00 125 LYS A N 1
ATOM 982 C CA . LYS A 1 125 ? 23.942 -4.610 -26.585 1.00 89.00 125 LYS A CA 1
ATOM 983 C C . LYS A 1 125 ? 24.489 -3.387 -27.319 1.00 89.00 125 LYS A C 1
ATOM 985 O O . LYS A 1 125 ? 25.342 -3.534 -28.195 1.00 89.00 125 LYS A O 1
ATOM 990 N N . ASN A 1 126 ? 24.085 -2.183 -26.915 1.00 85.50 126 ASN A N 1
ATOM 991 C CA . ASN A 1 126 ? 24.558 -0.933 -27.513 1.00 85.50 126 ASN A CA 1
ATOM 992 C C . ASN A 1 126 ? 26.073 -0.742 -27.358 1.00 85.50 126 ASN A C 1
ATOM 994 O O . ASN A 1 126 ? 26.758 -0.359 -28.310 1.00 85.50 126 ASN A O 1
ATOM 998 N N . ASN A 1 127 ? 26.632 -1.049 -26.187 1.00 85.44 127 ASN A N 1
ATOM 999 C CA . ASN A 1 127 ? 28.077 -0.979 -25.959 1.00 85.44 127 ASN A CA 1
ATOM 1000 C C . ASN A 1 127 ? 28.846 -2.007 -26.797 1.00 85.44 127 ASN A C 1
ATOM 1002 O O . ASN A 1 127 ? 29.913 -1.697 -27.341 1.00 85.44 127 ASN A O 1
ATOM 1006 N N . SER A 1 128 ? 28.284 -3.203 -26.962 1.00 85.31 128 SER A N 1
ATOM 1007 C CA . SER A 1 128 ? 28.837 -4.247 -27.830 1.00 85.31 128 SER A CA 1
ATOM 1008 C C . SER A 1 128 ? 28.839 -3.803 -29.295 1.00 85.31 128 SER A C 1
ATOM 1010 O O . SER A 1 128 ? 29.882 -3.853 -29.948 1.00 85.31 128 SER A O 1
ATOM 1012 N N . ALA A 1 129 ? 27.724 -3.251 -29.782 1.00 83.94 129 ALA A N 1
ATOM 1013 C CA . 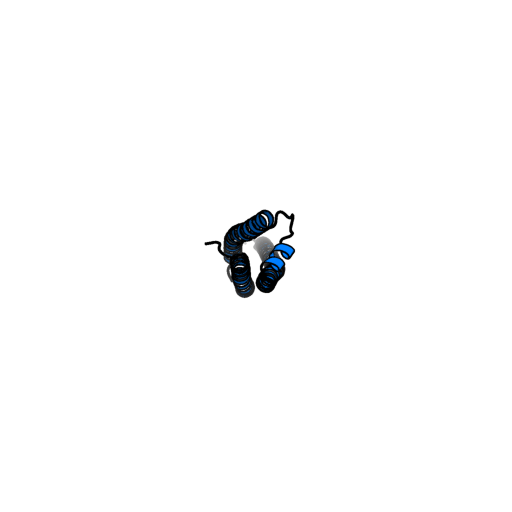ALA A 1 129 ? 27.600 -2.699 -31.130 1.00 83.94 129 ALA A CA 1
ATOM 1014 C C . ALA A 1 129 ? 28.581 -1.539 -31.377 1.00 83.94 129 ALA A C 1
ATOM 1016 O O . ALA A 1 129 ? 29.283 -1.520 -32.388 1.00 83.94 129 ALA A O 1
ATOM 1017 N N . ARG A 1 130 ? 28.720 -0.604 -30.424 1.00 82.50 130 ARG A N 1
ATOM 1018 C CA . ARG A 1 130 ? 29.716 0.484 -30.487 1.00 82.50 130 ARG A CA 1
ATOM 1019 C C . ARG A 1 130 ? 31.144 -0.049 -30.551 1.00 82.50 130 ARG A C 1
ATOM 1021 O O . ARG A 1 130 ? 31.961 0.474 -31.308 1.00 82.50 130 ARG A O 1
ATOM 1028 N N . THR A 1 131 ? 31.455 -1.078 -29.767 1.00 84.88 131 THR A N 1
ATOM 1029 C CA . THR A 1 131 ? 32.784 -1.703 -29.752 1.00 84.88 131 THR A CA 1
ATOM 1030 C C . THR A 1 131 ? 33.080 -2.403 -31.075 1.00 84.88 131 THR A C 1
ATOM 1032 O O . THR A 1 131 ? 34.175 -2.241 -31.615 1.00 84.88 131 THR A O 1
ATOM 1035 N N . LEU A 1 132 ? 32.106 -3.129 -31.630 1.00 80.75 132 LEU A N 1
ATOM 1036 C CA . LEU A 1 132 ? 32.209 -3.758 -32.947 1.00 80.75 132 LEU A CA 1
ATOM 1037 C C . LEU A 1 132 ? 32.400 -2.717 -34.052 1.00 80.75 132 LEU A C 1
ATOM 1039 O O . LEU A 1 132 ? 33.329 -2.850 -34.841 1.00 80.75 132 LEU A O 1
ATOM 1043 N N . ASN A 1 133 ? 31.615 -1.639 -34.053 1.00 80.56 133 ASN A N 1
ATOM 1044 C CA . ASN A 1 133 ? 31.739 -0.555 -35.029 1.00 80.56 133 ASN A CA 1
ATOM 1045 C C . ASN A 1 133 ? 33.121 0.129 -34.943 1.00 80.56 133 ASN A C 1
ATOM 1047 O O . ASN A 1 133 ? 33.798 0.329 -35.950 1.00 80.56 133 ASN A O 1
ATOM 1051 N N . LYS A 1 134 ? 33.623 0.391 -33.726 1.00 79.44 134 LYS A N 1
ATOM 1052 C CA . LYS A 1 134 ? 34.998 0.886 -33.520 1.00 79.44 134 LYS A CA 1
ATOM 1053 C C . LYS A 1 134 ? 36.055 -0.089 -34.053 1.00 79.44 134 LYS A C 1
ATOM 1055 O O . LYS A 1 134 ? 37.017 0.360 -34.672 1.00 79.44 134 LYS A O 1
ATOM 1060 N N . LYS A 1 135 ? 35.906 -1.399 -33.816 1.00 74.31 135 LYS A N 1
ATOM 1061 C CA . LYS A 1 135 ? 36.830 -2.432 -34.325 1.00 74.31 135 LYS A CA 1
ATOM 1062 C C . LYS A 1 135 ? 36.802 -2.513 -35.853 1.00 74.31 135 LYS A C 1
ATOM 1064 O O . LYS A 1 135 ? 37.865 -2.525 -36.465 1.00 74.31 135 LYS A O 1
ATOM 1069 N N . TYR A 1 136 ? 35.614 -2.504 -36.452 1.00 72.81 136 TYR A N 1
ATOM 1070 C CA . TYR A 1 136 ? 35.419 -2.518 -37.900 1.00 72.81 136 TYR A CA 1
ATOM 1071 C C . TYR A 1 136 ? 36.069 -1.293 -38.564 1.00 72.81 136 TYR A C 1
ATOM 1073 O O . TYR A 1 136 ? 36.963 -1.448 -39.394 1.00 72.81 136 TYR A O 1
ATOM 1081 N N . ASN A 1 137 ? 35.770 -0.080 -38.082 1.00 68.38 137 ASN A N 1
ATOM 1082 C CA . ASN A 1 137 ? 36.377 1.160 -38.586 1.00 68.38 137 ASN A CA 1
ATOM 1083 C C . ASN A 1 137 ? 37.903 1.217 -38.384 1.00 68.38 137 ASN A C 1
ATOM 1085 O O . ASN A 1 137 ? 38.623 1.832 -39.173 1.00 68.38 137 ASN A O 1
ATOM 1089 N N . ARG A 1 138 ? 38.434 0.583 -37.329 1.00 60.94 138 ARG A N 1
ATOM 1090 C CA . ARG A 1 138 ? 39.886 0.488 -37.096 1.00 60.94 138 ARG A CA 1
ATOM 1091 C C . ARG A 1 138 ? 40.564 -0.475 -38.076 1.00 60.94 138 ARG A C 1
ATOM 1093 O O . ARG A 1 138 ? 41.707 -0.225 -38.452 1.00 60.94 138 ARG A O 1
ATOM 1100 N N . ASN A 1 139 ? 39.874 -1.533 -38.498 1.00 57.50 139 ASN A N 1
ATOM 1101 C CA . ASN A 1 139 ? 40.373 -2.490 -39.485 1.00 57.50 139 ASN A CA 1
ATOM 1102 C C . ASN A 1 139 ? 40.272 -1.946 -40.921 1.00 57.50 139 ASN A C 1
ATOM 1104 O O . ASN A 1 139 ? 41.229 -2.099 -41.676 1.00 57.50 139 ASN A O 1
ATOM 1108 N N . GLU A 1 140 ? 39.213 -1.209 -41.275 1.00 55.78 140 GLU A N 1
ATOM 1109 C CA . GLU A 1 140 ? 39.136 -0.508 -42.571 1.00 55.78 140 GLU A CA 1
ATOM 1110 C C . GLU A 1 140 ? 40.252 0.538 -42.739 1.00 55.78 140 GLU A C 1
ATOM 1112 O O . GLU A 1 140 ? 40.820 0.683 -43.822 1.00 55.78 140 GLU A O 1
ATOM 1117 N N . ARG A 1 141 ? 40.643 1.225 -41.656 1.00 53.44 141 ARG A N 1
ATOM 1118 C CA . ARG A 1 141 ? 41.781 2.164 -41.666 1.00 53.44 141 ARG A CA 1
ATOM 1119 C C . ARG A 1 141 ? 43.148 1.492 -41.821 1.00 53.44 141 ARG A C 1
ATOM 1121 O O . ARG A 1 141 ? 44.077 2.157 -42.254 1.00 53.44 141 ARG A O 1
ATOM 1128 N N . LYS A 1 142 ? 43.287 0.204 -41.482 1.00 54.19 142 LYS A N 1
ATOM 1129 C CA . LYS A 1 142 ? 44.520 -0.566 -41.735 1.00 54.19 142 LYS A CA 1
ATOM 1130 C C . LYS A 1 142 ? 44.589 -1.127 -43.162 1.00 54.19 142 LYS A C 1
ATOM 1132 O O . LYS A 1 142 ? 45.683 -1.427 -43.624 1.00 54.19 142 LYS A O 1
ATOM 1137 N N . GLY A 1 143 ? 43.447 -1.263 -43.845 1.00 53.81 143 GLY A N 1
ATOM 1138 C CA . GLY A 1 143 ? 43.359 -1.694 -45.247 1.00 53.81 143 GLY A CA 1
ATOM 1139 C C . GLY A 1 143 ? 43.390 -0.548 -46.265 1.00 53.81 143 GLY A C 1
ATOM 1140 O O . GLY A 1 143 ? 43.846 -0.743 -47.389 1.00 53.81 143 GLY A O 1
ATOM 1141 N N . ARG A 1 144 ? 42.972 0.670 -45.888 1.00 52.41 144 ARG A N 1
ATOM 1142 C CA . ARG A 1 144 ? 43.253 1.871 -46.687 1.00 52.41 144 ARG A CA 1
ATOM 1143 C C . ARG A 1 144 ? 44.720 2.237 -46.509 1.00 52.41 144 ARG A C 1
ATOM 1145 O O . ARG A 1 144 ? 45.076 2.890 -45.533 1.00 52.41 144 ARG A O 1
ATOM 1152 N N . ARG A 1 145 ? 45.563 1.848 -47.469 1.00 58.38 145 ARG A N 1
ATOM 1153 C CA . ARG A 1 145 ? 46.825 2.556 -47.708 1.00 58.38 145 ARG A CA 1
ATOM 1154 C C . ARG A 1 145 ? 46.479 4.036 -47.866 1.00 58.38 145 ARG A C 1
ATOM 1156 O O . ARG A 1 145 ? 45.889 4.437 -48.864 1.00 58.38 145 ARG A O 1
ATOM 1163 N N . VAL A 1 146 ? 46.787 4.830 -46.847 1.00 56.38 146 VAL A N 1
ATOM 1164 C CA . VAL A 1 146 ? 46.821 6.288 -46.940 1.00 56.38 146 VAL A CA 1
ATOM 1165 C C . VAL A 1 146 ? 48.136 6.629 -47.626 1.00 56.38 146 VAL A C 1
ATOM 1167 O O . VAL A 1 146 ? 49.051 7.126 -46.997 1.00 56.38 146 VAL A O 1
ATOM 1170 N N . ASP A 1 147 ? 48.234 6.279 -48.902 1.00 53.31 147 ASP A N 1
ATOM 1171 C CA . ASP A 1 147 ? 49.223 6.827 -49.815 1.00 53.31 147 ASP A CA 1
ATOM 1172 C C . ASP A 1 147 ? 48.505 7.031 -51.140 1.00 53.31 147 ASP A C 1
ATOM 1174 O O . ASP A 1 147 ? 48.381 6.134 -51.971 1.00 53.31 147 ASP A O 1
ATOM 1178 N N . GLY A 1 148 ? 48.006 8.250 -51.329 1.00 55.12 148 GLY A N 1
ATOM 1179 C CA . GLY A 1 148 ? 47.690 8.776 -52.650 1.00 55.12 148 GLY A CA 1
ATOM 1180 C C . GLY A 1 148 ? 48.966 9.074 -53.442 1.00 55.12 148 GLY A C 1
ATOM 1181 O O . GLY A 1 148 ? 49.115 10.194 -53.919 1.00 55.12 148 GLY A O 1
ATOM 1182 N N . LYS A 1 149 ? 49.893 8.108 -53.528 1.00 42.28 149 LYS A N 1
ATOM 1183 C CA . LYS A 1 149 ? 51.065 8.100 -54.413 1.00 42.28 149 LYS A CA 1
ATOM 1184 C C . LYS A 1 149 ? 51.462 6.653 -54.740 1.00 42.28 149 LYS A C 1
ATOM 1186 O O . LYS A 1 149 ? 52.006 5.953 -53.888 1.00 42.28 149 LYS A O 1
ATOM 1191 N N . ILE A 1 150 ? 51.209 6.242 -55.981 1.00 43.16 150 ILE A N 1
ATOM 1192 C CA . ILE A 1 150 ? 52.111 5.394 -56.776 1.00 43.16 150 ILE A CA 1
ATOM 1193 C C . ILE A 1 150 ? 52.437 6.220 -58.014 1.00 43.16 150 ILE A C 1
ATOM 1195 O O . ILE A 1 150 ? 51.475 6.809 -58.560 1.00 43.16 150 ILE A O 1
#

Secondary structure (DSSP, 8-state):
-PPPHHHHHHHHHHHHHHHHHHHHHHHHHHHH-S-HHHHHHHHHHHHHHHHHHHHHHHHHHHHHHHHHHHHTTS---HHHHHHHTT-HHHHHHHHHHHHHHHHHHHHHHHHHHHHHHHHHHHHHHHHHHHHHHHHHHHHHHHHS------

Foldseek 3Di:
DDPALLNLLLQLLVLLVVLLVVLVVLLVCCVVDPDNPVSVVVVVVSVVVSVVSNVVSVVVSVVNVVVQCVVVVHDDDSVRSCVVRVNVVSNVSSVVSVVSSVVSVVVSVVSNVVVVVVVVVVVVVVVVVVVVVVVVVVVVVVVPPPDPDD

Sequence (150 aa):
MSSSLKESLSRLAACYNLYADRLVSWISSVESAKDIDKVISSLSELETEFIDKAKMLGEEVEAKRIEIRKNEEKNIKLYDAVISVGAEQEFNEASSAVHQVAALRVSALREMEKIKEKIRLEILKNNSARTLNKKYNRNERKGRRVDGKI